Protein AF-A0A7K2VR79-F1 (afdb_monomer)

pLDDT: mean 94.1, std 8.64, range [43.28, 98.62]

Structure (mmCIF, N/CA/C/O backbone):
data_AF-A0A7K2VR79-F1
#
_entry.id   AF-A0A7K2VR79-F1
#
loop_
_atom_site.group_PDB
_atom_site.id
_atom_site.type_symbol
_atom_site.label_atom_id
_atom_site.label_alt_id
_atom_site.label_comp_id
_atom_site.label_asym_id
_atom_site.label_entity_id
_atom_site.label_seq_id
_atom_site.pdbx_PDB_ins_code
_atom_site.Cartn_x
_atom_site.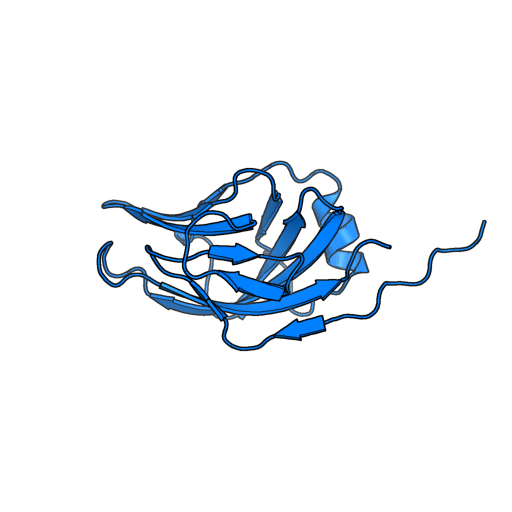Cartn_y
_atom_site.Cartn_z
_atom_site.occupancy
_atom_site.B_iso_or_equiv
_atom_site.auth_seq_id
_atom_site.auth_comp_id
_atom_site.auth_asym_id
_atom_site.auth_atom_id
_atom_site.pdbx_PDB_model_num
ATOM 1 N N . GLY A 1 1 ? 22.329 -9.976 -23.144 1.00 43.28 1 GLY A N 1
ATOM 2 C CA . GLY A 1 1 ? 21.053 -10.118 -22.426 1.00 43.28 1 GLY A CA 1
ATOM 3 C C . GLY A 1 1 ? 20.389 -8.768 -22.433 1.00 43.28 1 GLY A C 1
ATOM 4 O O . GLY A 1 1 ? 21.034 -7.815 -22.023 1.00 43.28 1 GLY A O 1
ATOM 5 N N . MET A 1 2 ? 19.192 -8.658 -23.005 1.00 46.88 2 MET A N 1
ATOM 6 C CA . MET A 1 2 ? 18.449 -7.397 -22.982 1.00 46.88 2 MET A CA 1
ATOM 7 C C . MET A 1 2 ? 18.014 -7.130 -21.544 1.00 46.88 2 MET A C 1
ATOM 9 O O . MET A 1 2 ? 17.367 -7.979 -20.938 1.00 46.88 2 MET A O 1
ATOM 13 N N . LEU A 1 3 ? 18.406 -5.976 -21.004 1.00 58.25 3 LEU A N 1
ATOM 14 C CA . LEU A 1 3 ? 17.736 -5.401 -19.844 1.00 58.25 3 LEU A CA 1
ATOM 15 C C . LEU A 1 3 ? 16.263 -5.262 -20.240 1.00 58.25 3 LEU A C 1
ATOM 17 O O . LEU A 1 3 ? 15.963 -4.599 -21.233 1.00 58.25 3 LEU A O 1
ATOM 21 N N . ALA A 1 4 ? 15.367 -5.956 -19.540 1.00 66.44 4 ALA A N 1
ATOM 22 C CA . ALA A 1 4 ? 13.942 -5.719 -19.712 1.00 66.44 4 ALA A CA 1
ATOM 23 C C . ALA A 1 4 ? 13.680 -4.236 -19.411 1.00 66.44 4 ALA A C 1
ATOM 25 O O . ALA A 1 4 ? 14.205 -3.708 -18.431 1.00 66.44 4 ALA A O 1
ATOM 26 N N . ALA A 1 5 ? 12.940 -3.551 -20.283 1.00 78.50 5 ALA A N 1
ATOM 27 C CA . ALA A 1 5 ? 12.591 -2.156 -20.052 1.00 78.50 5 ALA A CA 1
ATOM 28 C C . ALA A 1 5 ? 11.739 -2.043 -18.778 1.00 78.50 5 ALA A C 1
ATOM 30 O O . ALA A 1 5 ? 10.871 -2.885 -18.544 1.00 78.50 5 ALA A O 1
ATOM 31 N N . THR A 1 6 ? 11.983 -1.008 -17.972 1.00 84.62 6 THR A N 1
ATOM 32 C CA . THR A 1 6 ? 11.141 -0.675 -16.819 1.00 84.62 6 THR A CA 1
ATOM 33 C C . THR A 1 6 ? 9.683 -0.535 -17.277 1.00 84.62 6 THR A C 1
ATOM 35 O O . THR A 1 6 ? 9.440 0.195 -18.245 1.00 84.62 6 THR A O 1
ATOM 38 N N . PRO A 1 7 ? 8.712 -1.209 -16.629 1.00 91.94 7 PRO A N 1
ATOM 39 C CA . PRO A 1 7 ? 7.302 -1.049 -16.970 1.00 91.94 7 PRO A CA 1
ATOM 40 C C . PRO A 1 7 ? 6.858 0.416 -16.865 1.00 91.94 7 PRO A C 1
ATOM 42 O O . PRO A 1 7 ? 7.404 1.182 -16.069 1.00 91.94 7 PRO A O 1
ATOM 45 N N . LEU A 1 8 ? 5.860 0.822 -17.652 1.00 94.38 8 LEU A N 1
ATOM 46 C CA . LEU A 1 8 ? 5.303 2.173 -17.542 1.00 94.38 8 LEU A CA 1
ATOM 47 C C . LEU A 1 8 ? 4.473 2.301 -16.250 1.00 94.38 8 LEU A C 1
ATOM 49 O O . LEU A 1 8 ? 3.663 1.413 -15.978 1.00 94.38 8 LEU A O 1
ATOM 53 N N . PRO A 1 9 ? 4.656 3.378 -15.460 1.00 96.50 9 PRO A N 1
ATOM 54 C CA . PRO A 1 9 ? 3.877 3.598 -14.248 1.00 96.50 9 PRO A CA 1
ATOM 55 C C . PRO A 1 9 ? 2.430 3.992 -14.562 1.00 96.50 9 PRO A C 1
ATOM 57 O O . PRO A 1 9 ? 2.178 4.785 -15.470 1.00 96.50 9 PRO A O 1
ATOM 60 N N . ILE A 1 10 ? 1.505 3.511 -13.737 1.00 97.81 10 ILE A N 1
ATOM 61 C CA . ILE A 1 10 ? 0.109 3.953 -13.663 1.00 97.81 10 ILE A CA 1
ATOM 62 C C . ILE A 1 10 ? -0.085 4.581 -12.283 1.00 97.81 10 ILE A C 1
ATOM 64 O O . ILE A 1 10 ? 0.154 3.913 -11.277 1.00 97.81 10 ILE A O 1
ATOM 68 N N . ALA A 1 11 ? -0.452 5.861 -12.233 1.00 97.69 11 ALA A N 1
ATOM 69 C CA . ALA A 1 11 ? -0.549 6.627 -10.994 1.00 97.69 11 ALA A CA 1
ATOM 70 C C . ALA A 1 11 ? -2.000 7.008 -10.687 1.00 97.69 11 ALA A C 1
ATOM 72 O O . ALA A 1 11 ? -2.654 7.639 -11.514 1.00 97.69 11 ALA A O 1
ATOM 73 N N . GLU A 1 12 ? -2.452 6.680 -9.479 1.00 98.06 12 GLU A N 1
ATOM 74 C CA . GLU A 1 12 ? -3.799 6.942 -8.981 1.00 98.06 12 GLU A CA 1
ATOM 75 C C . GLU A 1 12 ? -3.728 7.707 -7.650 1.00 98.06 12 GLU A C 1
ATOM 77 O O . GLU A 1 12 ? -3.134 7.215 -6.681 1.00 98.06 12 GLU A O 1
ATOM 82 N N . PRO A 1 13 ? -4.273 8.935 -7.584 1.00 97.69 13 PRO A N 1
ATOM 83 C CA . PRO A 1 13 ? -4.162 9.777 -6.402 1.00 97.69 13 PRO A CA 1
ATOM 84 C C . PRO A 1 13 ? -5.265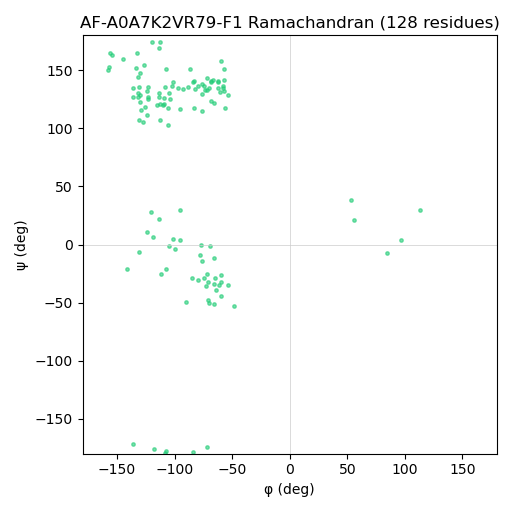 9.497 -5.374 1.00 97.69 13 PRO A C 1
ATOM 86 O O . PRO A 1 13 ? -6.404 9.188 -5.725 1.00 97.69 13 PRO A O 1
ATOM 89 N N . LEU A 1 14 ? -4.953 9.731 -4.097 1.00 97.38 14 LEU A N 1
ATOM 90 C CA . LEU A 1 14 ? -5.918 9.817 -2.990 1.00 97.38 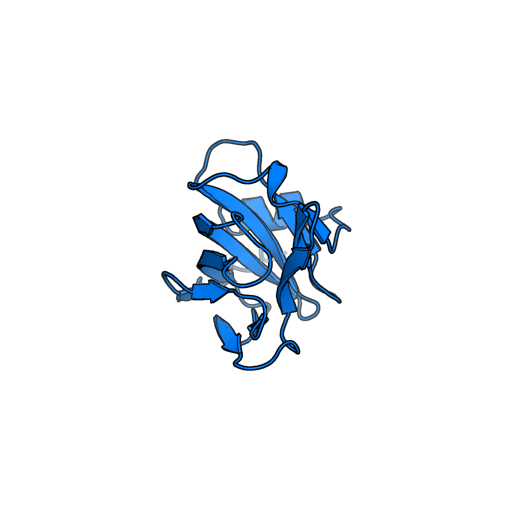14 LEU A CA 1
ATOM 91 C C . LEU A 1 14 ? -6.873 8.614 -2.852 1.00 97.38 14 LEU A C 1
ATOM 93 O O . LEU A 1 14 ? -8.037 8.768 -2.470 1.00 97.38 14 LEU A O 1
ATOM 97 N N . LEU A 1 15 ? -6.377 7.401 -3.093 1.00 98.44 15 LEU A N 1
ATOM 98 C CA . LEU A 1 15 ? -7.134 6.177 -2.862 1.00 98.44 15 LEU A CA 1
ATOM 99 C C . LEU A 1 15 ? -7.400 5.998 -1.362 1.00 98.44 15 LEU A C 1
ATOM 101 O O . LEU A 1 15 ? -6.479 5.939 -0.544 1.00 98.44 15 LEU A O 1
ATOM 105 N N . HIS A 1 16 ? -8.681 5.922 -1.004 1.00 98.25 16 HIS A N 1
ATOM 106 C CA . HIS A 1 16 ? -9.152 5.863 0.378 1.00 98.25 16 HIS A CA 1
ATOM 107 C C . HIS A 1 16 ? -9.375 4.418 0.835 1.00 98.25 16 HIS A C 1
ATOM 109 O O . HIS A 1 16 ? -10.264 3.730 0.331 1.00 98.25 16 HIS A O 1
ATOM 115 N N . LEU A 1 17 ? -8.609 3.972 1.831 1.00 98.00 17 LEU A N 1
ATOM 116 C CA . LEU A 1 17 ? -8.714 2.651 2.444 1.00 98.00 17 LEU A CA 1
ATOM 117 C C . LEU A 1 17 ? -9.284 2.725 3.855 1.00 98.00 17 LEU A C 1
ATOM 119 O O . LEU A 1 17 ? -8.738 3.405 4.722 1.00 98.00 17 LEU A O 1
ATOM 123 N N . ASP A 1 18 ? -10.342 1.960 4.096 1.00 96.38 18 ASP A N 1
ATOM 124 C CA . ASP A 1 18 ? -11.034 1.879 5.379 1.00 96.38 18 ASP A CA 1
ATOM 125 C C . ASP A 1 18 ? -11.377 0.425 5.756 1.00 96.38 18 ASP A C 1
ATOM 127 O O . ASP A 1 18 ? -10.927 -0.550 5.142 1.00 96.38 18 ASP A O 1
ATOM 131 N N . ALA A 1 19 ? -12.162 0.258 6.821 1.00 95.25 19 ALA A N 1
ATOM 132 C CA . ALA A 1 19 ? -12.550 -1.049 7.342 1.00 95.25 19 ALA A CA 1
ATOM 133 C C . ALA A 1 19 ? -13.448 -1.871 6.394 1.00 95.25 19 ALA A C 1
ATOM 135 O O . ALA A 1 19 ? -13.639 -3.065 6.625 1.00 95.25 19 ALA A O 1
ATOM 136 N N . THR A 1 20 ? -13.995 -1.283 5.330 1.00 96.12 20 THR A N 1
ATOM 137 C CA . THR A 1 20 ? -14.999 -1.910 4.450 1.00 96.12 20 THR A CA 1
ATOM 138 C C . THR A 1 20 ? -14.453 -2.307 3.082 1.00 96.12 20 THR A C 1
ATOM 140 O O . THR A 1 20 ? -14.998 -3.211 2.446 1.00 96.12 20 THR A O 1
ATOM 143 N N . ASN A 1 21 ? -13.349 -1.698 2.658 1.00 98.00 21 ASN A N 1
ATOM 144 C CA . ASN A 1 21 ? -12.844 -1.791 1.295 1.00 98.00 21 ASN A CA 1
ATOM 145 C C . ASN A 1 21 ? -11.446 -2.442 1.226 1.00 98.00 21 ASN A C 1
ATOM 147 O O . ASN A 1 21 ? -10.923 -2.967 2.219 1.00 98.00 21 ASN A O 1
ATOM 151 N N . SER A 1 22 ? -10.865 -2.491 0.028 1.00 98.31 22 SER A N 1
ATOM 152 C CA . SER A 1 22 ? -9.484 -2.937 -0.188 1.00 98.31 22 SER A CA 1
ATOM 153 C C . SER A 1 22 ? -8.905 -2.380 -1.482 1.00 98.31 22 SER A C 1
ATOM 155 O O . SER A 1 22 ? -9.639 -2.138 -2.433 1.00 98.31 22 SER A O 1
ATOM 157 N N . LEU A 1 23 ? -7.587 -2.219 -1.540 1.00 98.25 23 LEU A N 1
ATOM 158 C CA . LEU A 1 23 ? -6.862 -1.846 -2.752 1.00 98.25 23 LEU A CA 1
ATOM 159 C C . LEU A 1 23 ? -6.608 -3.085 -3.613 1.00 98.25 23 LEU A C 1
ATOM 161 O O . LEU A 1 23 ? -6.136 -4.093 -3.085 1.00 98.25 23 LEU A O 1
ATOM 165 N N . ASN A 1 24 ? -6.868 -3.003 -4.915 1.00 97.19 24 ASN A N 1
ATOM 166 C CA . ASN A 1 24 ? -6.406 -3.973 -5.908 1.00 97.19 24 ASN A CA 1
ATOM 167 C C . ASN A 1 24 ? -5.266 -3.345 -6.718 1.00 97.19 24 ASN A C 1
ATOM 169 O O . ASN A 1 24 ? -5.472 -2.343 -7.396 1.00 97.19 24 ASN A O 1
ATOM 173 N N . LEU A 1 25 ? -4.071 -3.928 -6.654 1.00 96.75 25 LEU A N 1
ATOM 174 C CA . LEU A 1 25 ? -2.909 -3.417 -7.379 1.00 96.75 25 LEU A CA 1
ATOM 175 C C . LEU A 1 25 ? -2.985 -3.726 -8.876 1.00 96.75 25 LEU A C 1
ATOM 177 O O . LEU A 1 25 ? -2.468 -2.943 -9.666 1.00 96.75 25 LEU A O 1
ATOM 181 N N . GLY A 1 26 ? -3.654 -4.809 -9.275 1.00 94.62 26 GLY A N 1
ATOM 182 C CA . GLY A 1 26 ? -3.833 -5.178 -10.682 1.00 94.62 26 GLY A CA 1
ATOM 183 C C . GLY A 1 26 ? -4.791 -4.264 -11.449 1.00 94.62 26 GLY A C 1
ATOM 184 O O . GLY A 1 26 ? -4.556 -4.013 -12.628 1.00 94.62 26 GLY A O 1
ATOM 185 N N . ASP A 1 27 ? -5.808 -3.725 -10.770 1.00 93.75 27 ASP A N 1
ATOM 186 C CA . ASP A 1 27 ? -6.769 -2.764 -11.346 1.00 93.75 27 ASP A CA 1
ATOM 187 C C . ASP A 1 27 ? -6.449 -1.303 -10.971 1.00 93.75 27 ASP A C 1
ATOM 189 O O . ASP A 1 27 ? -7.152 -0.394 -11.395 1.00 93.75 27 ASP A O 1
ATOM 193 N N . GLN A 1 28 ? -5.423 -1.087 -10.138 1.00 94.44 28 GLN A N 1
ATOM 194 C CA . GLN A 1 28 ? -5.013 0.214 -9.592 1.00 94.44 28 GLN A CA 1
ATOM 195 C C . GLN A 1 28 ? -6.116 0.977 -8.830 1.00 94.44 28 GLN A C 1
ATOM 197 O O . GLN A 1 28 ? -6.000 2.176 -8.618 1.00 94.44 28 GLN A O 1
ATOM 202 N N . ASP A 1 29 ? -7.158 0.297 -8.350 1.00 96.50 29 ASP A N 1
ATOM 203 C CA . ASP A 1 29 ? -8.343 0.944 -7.773 1.00 96.50 29 ASP A CA 1
ATOM 204 C C . ASP A 1 29 ? -8.766 0.317 -6.432 1.00 96.50 29 ASP A C 1
ATOM 206 O O . ASP A 1 29 ? -8.363 -0.791 -6.045 1.00 96.50 29 ASP A O 1
ATOM 210 N N . VAL A 1 30 ? -9.612 1.039 -5.702 1.00 97.56 30 VAL A N 1
ATOM 211 C CA . VAL A 1 30 ? -10.251 0.587 -4.471 1.00 97.56 30 VAL A CA 1
ATOM 212 C C . VAL A 1 30 ? -11.490 -0.240 -4.797 1.00 97.56 30 VAL A C 1
ATOM 214 O O . VAL A 1 30 ? -12.516 0.232 -5.288 1.00 97.56 30 VAL A O 1
ATOM 217 N N . ARG A 1 31 ? -11.449 -1.506 -4.400 1.00 97.50 31 ARG A N 1
ATOM 218 C CA . ARG A 1 31 ? -12.613 -2.383 -4.396 1.00 97.50 31 ARG A CA 1
ATOM 219 C C . ARG A 1 31 ? -13.518 -2.058 -3.222 1.00 97.50 31 ARG A C 1
ATOM 221 O O . ARG A 1 31 ? -13.070 -1.966 -2.086 1.00 97.50 31 ARG A O 1
ATOM 228 N N . LYS A 1 32 ? -14.828 -2.053 -3.469 1.00 97.12 32 LYS A N 1
ATOM 229 C CA . LYS A 1 32 ? -15.875 -1.894 -2.437 1.00 97.12 32 LYS A CA 1
ATOM 230 C C . LYS A 1 32 ? -16.008 -3.086 -1.477 1.00 97.12 32 LYS A C 1
ATOM 232 O O . LYS A 1 32 ? -16.871 -3.073 -0.608 1.00 97.12 32 LYS A O 1
ATOM 237 N N . ASP A 1 33 ? -15.213 -4.136 -1.668 1.00 96.69 33 ASP A N 1
ATOM 238 C CA . ASP A 1 33 ? -15.146 -5.300 -0.790 1.00 96.69 33 ASP A CA 1
ATOM 239 C C . ASP A 1 33 ? -13.732 -5.460 -0.218 1.00 96.69 33 ASP A C 1
ATOM 241 O O . ASP A 1 33 ? -12.804 -4.756 -0.604 1.00 96.69 33 ASP A O 1
ATOM 245 N N . ARG A 1 34 ? -13.550 -6.416 0.697 1.00 96.75 34 ARG A N 1
ATOM 246 C CA . ARG A 1 34 ? -12.253 -6.718 1.328 1.00 96.75 34 ARG A CA 1
ATOM 247 C C . ARG A 1 34 ? -11.492 -7.858 0.637 1.00 96.75 34 ARG A C 1
ATOM 249 O O . ARG A 1 34 ? -10.814 -8.632 1.318 1.00 96.75 34 ARG A O 1
ATOM 256 N N . LYS A 1 35 ? -11.674 -8.042 -0.677 1.00 96.31 35 LYS A N 1
ATOM 257 C CA . LYS A 1 35 ? -11.084 -9.162 -1.442 1.00 96.31 35 LYS A CA 1
ATOM 258 C C . LYS A 1 35 ? -9.899 -8.762 -2.328 1.00 96.31 35 LYS A C 1
ATOM 260 O O . LYS A 1 35 ? -9.356 -9.634 -2.999 1.00 96.31 35 LYS A O 1
ATOM 265 N N . GLY A 1 36 ? -9.531 -7.486 -2.346 1.00 96.44 36 GLY A N 1
ATOM 266 C CA . GLY A 1 36 ? -8.320 -6.983 -2.984 1.00 96.44 36 GLY A CA 1
ATOM 267 C C . GLY A 1 36 ? -7.044 -7.353 -2.230 1.00 96.44 36 GLY A C 1
ATOM 268 O O . GLY A 1 36 ? -7.054 -8.095 -1.242 1.00 96.44 36 GLY A O 1
ATOM 269 N N . ASP A 1 37 ? -5.941 -6.808 -2.719 1.00 97.75 37 ASP A N 1
ATOM 270 C CA . ASP A 1 37 ? -4.583 -7.089 -2.278 1.00 97.75 37 ASP A CA 1
ATOM 271 C C . ASP A 1 37 ? -4.274 -6.521 -0.899 1.00 97.75 37 ASP A C 1
ATOM 273 O O . ASP A 1 37 ? -3.730 -7.235 -0.057 1.00 97.75 37 ASP A O 1
ATOM 277 N N . ILE A 1 38 ? -4.600 -5.252 -0.651 1.00 98.50 38 ILE A N 1
ATOM 278 C CA . ILE A 1 38 ? -4.183 -4.537 0.562 1.00 98.50 38 ILE A CA 1
ATOM 279 C C . ILE A 1 38 ? -5.413 -3.990 1.275 1.00 98.50 38 ILE A C 1
ATOM 281 O O . ILE A 1 38 ? -6.286 -3.370 0.674 1.00 98.50 38 ILE A O 1
ATOM 285 N N . ARG A 1 39 ? -5.485 -4.218 2.582 1.00 98.31 39 ARG A N 1
ATOM 286 C CA . ARG A 1 39 ? -6.594 -3.794 3.433 1.00 98.31 39 ARG A CA 1
ATOM 287 C C . ARG A 1 39 ? -6.081 -2.925 4.555 1.00 98.31 39 ARG A C 1
ATOM 289 O O . ARG A 1 39 ? -5.120 -3.295 5.220 1.00 98.31 39 ARG A O 1
ATOM 296 N N . PHE A 1 40 ? -6.783 -1.834 4.817 1.00 97.81 40 PHE A N 1
ATOM 297 C CA . PHE A 1 40 ? -6.703 -1.190 6.114 1.00 97.81 40 PHE A CA 1
ATOM 298 C C . PHE A 1 40 ? -7.473 -2.038 7.137 1.00 97.81 40 PHE A C 1
ATOM 300 O O . PHE A 1 40 ? -8.601 -2.488 6.888 1.00 97.81 40 PHE A O 1
ATOM 307 N N . THR A 1 41 ? -6.849 -2.280 8.284 1.00 95.94 41 THR A N 1
ATOM 308 C CA . THR A 1 41 ? -7.462 -2.941 9.438 1.00 95.94 41 THR A CA 1
ATOM 309 C C . THR A 1 41 ? -7.145 -2.103 10.667 1.00 95.94 41 THR A C 1
ATOM 311 O O . THR A 1 41 ? -5.990 -1.752 10.892 1.00 95.94 41 THR A O 1
ATOM 314 N N . CYS A 1 42 ? -8.147 -1.783 11.485 1.00 93.62 42 CYS A N 1
ATOM 315 C CA . CYS A 1 42 ? -7.906 -1.136 12.768 1.00 93.62 42 CYS A CA 1
ATOM 316 C C . CYS A 1 42 ? -8.636 -1.849 13.903 1.00 93.62 42 CYS A C 1
ATOM 318 O O . CYS A 1 42 ? -9.850 -2.026 13.863 1.00 93.62 42 CYS A O 1
ATOM 320 N N . GLY A 1 43 ? -7.869 -2.287 14.900 1.00 89.12 43 GLY A N 1
ATOM 321 C CA . GLY A 1 43 ? -8.373 -2.875 16.135 1.00 89.12 43 GLY A CA 1
ATOM 322 C C . GLY A 1 43 ? -8.210 -1.926 17.318 1.00 89.12 43 GLY A C 1
ATOM 323 O O . GLY A 1 43 ? -7.703 -0.817 17.186 1.00 89.12 43 GLY A O 1
ATOM 324 N N . ALA A 1 44 ? -8.596 -2.388 18.509 1.00 82.81 44 ALA A N 1
ATOM 325 C CA . ALA A 1 44 ? -8.578 -1.567 19.723 1.00 82.81 44 ALA A CA 1
ATOM 326 C C . ALA A 1 44 ? -7.186 -1.029 20.114 1.00 82.81 44 ALA A C 1
ATOM 328 O O . ALA A 1 44 ? -7.099 -0.011 20.790 1.00 82.81 44 ALA A O 1
ATOM 329 N N . GLN A 1 45 ? -6.107 -1.716 19.723 1.00 83.00 45 GLN A N 1
ATOM 330 C CA . GLN A 1 45 ? -4.737 -1.376 20.137 1.00 83.00 45 GLN A CA 1
ATOM 331 C C . GLN A 1 45 ? -3.858 -0.854 18.995 1.00 83.00 45 GLN A C 1
ATOM 333 O O . GLN A 1 45 ? -2.886 -0.151 19.249 1.00 83.00 45 GLN A O 1
ATOM 338 N N . GLN A 1 46 ? -4.162 -1.211 17.744 1.00 90.88 46 GLN A N 1
ATOM 339 C CA . GLN A 1 46 ? -3.328 -0.860 16.596 1.00 90.88 46 GLN A CA 1
ATOM 340 C C . GLN A 1 46 ? -4.125 -0.883 15.292 1.00 90.88 46 GLN A C 1
ATOM 342 O O . GLN A 1 46 ? -5.039 -1.697 15.131 1.00 90.88 46 GLN A O 1
ATOM 347 N N . CYS A 1 47 ? -3.715 -0.036 14.348 1.00 96.44 47 CYS A N 1
ATOM 348 C CA . CYS A 1 47 ? -4.110 -0.151 12.951 1.00 96.44 47 CYS A CA 1
ATOM 349 C C . CYS A 1 47 ? -2.928 -0.632 12.092 1.00 96.44 47 CYS A C 1
ATOM 351 O O . CYS A 1 47 ? -1.764 -0.361 12.405 1.00 96.44 47 CYS A O 1
ATOM 353 N N . SER A 1 48 ? -3.226 -1.322 10.999 1.00 97.38 48 SER A N 1
ATOM 354 C CA . SER A 1 48 ? -2.265 -1.937 10.085 1.00 97.38 48 SER A CA 1
ATOM 355 C C . SER A 1 48 ? -2.755 -1.880 8.637 1.00 97.38 48 SER A C 1
ATOM 357 O O . SER A 1 48 ? -3.949 -1.728 8.360 1.00 97.38 48 SER A O 1
ATOM 359 N N . LEU A 1 49 ? -1.810 -2.020 7.707 1.00 98.25 49 LEU A N 1
ATOM 360 C CA . LEU A 1 49 ? -2.093 -2.548 6.380 1.00 98.25 49 LEU A CA 1
ATOM 361 C C . LEU A 1 49 ? -1.856 -4.055 6.383 1.00 98.25 49 LEU A C 1
ATOM 363 O O . LEU A 1 49 ? -0.834 -4.537 6.876 1.00 98.25 49 LEU A O 1
ATOM 367 N N . GLU A 1 50 ? -2.798 -4.792 5.812 1.00 98.25 50 GLU A N 1
ATOM 368 C CA . GLU A 1 50 ? -2.782 -6.247 5.773 1.00 98.25 50 GLU A CA 1
ATOM 369 C C . GLU A 1 50 ? -3.036 -6.752 4.365 1.00 98.25 50 GLU A C 1
ATOM 371 O O . GLU A 1 50 ? -3.982 -6.340 3.691 1.00 98.25 50 GLU A O 1
ATOM 376 N N . SER A 1 51 ? -2.250 -7.738 3.963 1.00 98.00 51 SER A N 1
ATOM 377 C CA . SER A 1 51 ? -2.455 -8.480 2.736 1.00 98.00 51 SER A CA 1
ATOM 378 C C . SER A 1 51 ? -2.503 -9.977 3.006 1.00 98.00 51 SER A C 1
ATOM 380 O O . SER A 1 51 ? -1.950 -10.477 3.982 1.00 98.00 51 SER A O 1
ATOM 382 N N . ARG A 1 52 ? -3.185 -10.715 2.129 1.00 95.06 52 ARG A N 1
ATOM 383 C CA . ARG A 1 52 ? -3.106 -12.180 2.114 1.00 95.06 52 ARG A CA 1
ATOM 384 C C . ARG A 1 52 ? -1.910 -12.684 1.304 1.00 95.06 52 ARG A C 1
ATOM 386 O O . ARG A 1 52 ? -1.435 -13.785 1.562 1.00 95.06 52 ARG A O 1
ATOM 393 N N . SER A 1 53 ? -1.485 -11.929 0.296 1.00 93.50 53 SER A N 1
ATOM 394 C CA . SER A 1 53 ? -0.534 -12.403 -0.716 1.00 93.50 53 SER A CA 1
ATOM 395 C C . SER A 1 53 ? 0.485 -11.367 -1.159 1.00 93.50 53 SER A C 1
ATOM 397 O O . SER A 1 53 ? 1.533 -11.749 -1.669 1.00 93.50 53 SER A O 1
ATOM 399 N N . SER A 1 54 ? 0.203 -10.086 -0.962 1.00 97.94 54 SER A N 1
ATOM 400 C CA . SER A 1 54 ? 1.085 -8.992 -1.337 1.00 97.94 54 SER A CA 1
ATOM 401 C C . SER A 1 54 ? 2.050 -8.686 -0.209 1.00 97.94 54 SER A C 1
ATOM 403 O O . SER A 1 54 ? 1.672 -8.657 0.963 1.00 97.94 54 SER A O 1
ATOM 405 N N . VAL A 1 55 ? 3.311 -8.490 -0.551 1.00 98.38 55 VAL A N 1
ATOM 406 C CA . VAL A 1 55 ? 4.335 -8.086 0.408 1.00 98.38 55 VAL A CA 1
ATOM 407 C C . VAL A 1 55 ? 4.274 -6.573 0.579 1.00 98.38 55 VAL A C 1
ATOM 409 O O . VAL A 1 55 ? 4.069 -5.860 -0.400 1.00 98.38 55 VAL A O 1
ATOM 412 N N . LEU A 1 56 ? 4.442 -6.097 1.812 1.00 98.50 56 LEU A N 1
ATOM 413 C CA . LEU A 1 56 ? 4.429 -4.688 2.198 1.00 98.50 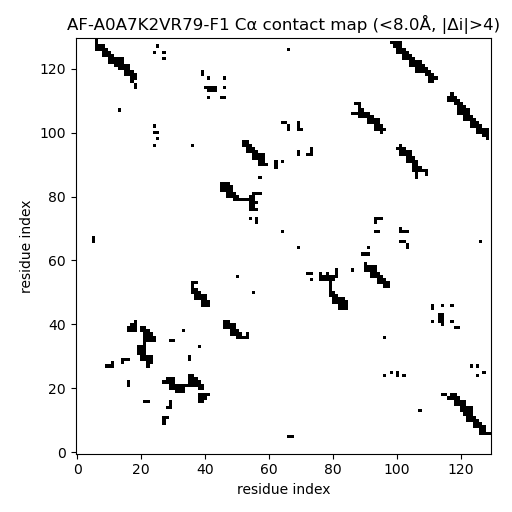56 LEU A CA 1
ATOM 414 C C . LEU A 1 56 ? 5.746 -4.348 2.897 1.00 98.50 56 LEU A C 1
ATOM 416 O O . LEU A 1 56 ? 6.104 -4.988 3.890 1.00 98.50 56 LEU A O 1
ATOM 420 N N . LEU A 1 57 ? 6.445 -3.328 2.407 1.00 98.12 57 LEU A N 1
ATOM 421 C CA . LEU A 1 57 ? 7.722 -2.884 2.952 1.00 98.12 57 LEU A CA 1
ATOM 422 C C . LEU A 1 57 ? 7.713 -1.361 3.159 1.00 98.12 57 LEU A C 1
ATOM 424 O O . LEU A 1 57 ? 7.768 -0.621 2.174 1.00 98.12 57 LEU A O 1
ATOM 428 N N . PRO A 1 58 ? 7.640 -0.868 4.411 1.00 97.56 58 PRO A N 1
ATOM 429 C CA . PRO A 1 58 ? 7.798 0.554 4.682 1.00 97.56 58 PRO A CA 1
ATOM 430 C C . PRO A 1 58 ? 9.242 0.974 4.406 1.00 97.56 58 PRO A C 1
ATOM 432 O O . PRO A 1 58 ? 10.186 0.257 4.755 1.00 97.56 58 PRO A O 1
ATOM 435 N N . ARG A 1 59 ? 9.413 2.156 3.823 1.00 96.19 59 ARG A N 1
ATOM 436 C CA . ARG A 1 59 ? 10.724 2.759 3.603 1.00 96.19 59 ARG A CA 1
ATOM 437 C C . ARG A 1 59 ? 11.057 3.749 4.708 1.00 96.19 59 ARG A C 1
ATOM 439 O O . ARG A 1 59 ? 10.243 4.593 5.073 1.00 96.19 59 ARG A O 1
ATOM 446 N N . PHE A 1 60 ? 12.285 3.654 5.209 1.00 91.88 60 PHE A N 1
ATOM 447 C CA . PHE A 1 60 ? 12.857 4.560 6.216 1.00 91.88 60 PHE A CA 1
ATOM 448 C C . PHE A 1 60 ? 14.014 5.394 5.644 1.00 91.88 60 PHE A C 1
ATOM 450 O O . PHE A 1 60 ? 14.895 5.843 6.374 1.00 91.88 60 PHE A O 1
ATOM 457 N N . THR A 1 61 ? 14.033 5.543 4.323 1.00 90.31 61 THR A N 1
ATOM 458 C CA . THR A 1 61 ? 15.019 6.293 3.543 1.00 90.31 61 THR A CA 1
ATOM 459 C C . THR A 1 61 ? 14.387 7.574 2.998 1.00 90.31 61 THR A C 1
ATOM 461 O O . THR A 1 61 ? 13.222 7.867 3.274 1.00 90.31 61 THR A O 1
ATOM 464 N N . GLU A 1 62 ? 15.157 8.369 2.253 1.00 90.50 62 GLU A N 1
ATOM 465 C CA . GLU A 1 62 ? 14.623 9.560 1.594 1.00 90.50 62 GLU A CA 1
ATOM 466 C C . GLU A 1 62 ? 13.461 9.193 0.644 1.00 90.50 62 GLU A C 1
ATOM 468 O O . GLU A 1 62 ? 13.556 8.194 -0.084 1.00 90.50 62 GLU A O 1
ATOM 473 N N . PRO A 1 63 ? 12.363 9.976 0.648 1.00 92.00 63 PRO A N 1
ATOM 474 C CA . PRO A 1 63 ? 11.285 9.821 -0.323 1.00 92.00 63 PRO A CA 1
ATOM 475 C C . PRO A 1 63 ? 11.769 10.009 -1.766 1.00 92.00 63 PRO A C 1
ATOM 477 O O . PRO A 1 63 ? 12.769 10.680 -2.019 1.00 92.00 63 PRO A O 1
ATOM 480 N N . GLY A 1 64 ? 11.022 9.464 -2.720 1.00 94.69 64 GLY A N 1
ATOM 481 C CA . GLY A 1 64 ? 11.339 9.455 -4.146 1.00 94.69 64 GLY A CA 1
ATOM 482 C C . GLY A 1 64 ? 11.638 8.059 -4.688 1.00 94.69 64 GLY A C 1
ATOM 483 O O . GLY A 1 64 ? 12.437 7.932 -5.617 1.00 94.69 64 GLY A O 1
ATOM 484 N N . ALA A 1 65 ? 11.049 7.004 -4.112 1.00 96.81 65 ALA A N 1
ATOM 485 C CA . ALA A 1 65 ? 11.237 5.649 -4.621 1.00 96.81 65 ALA A CA 1
ATOM 486 C C . ALA A 1 65 ? 10.819 5.522 -6.093 1.00 96.81 65 ALA A C 1
ATOM 488 O O . ALA A 1 65 ? 9.808 6.057 -6.545 1.00 96.81 65 ALA A O 1
ATOM 489 N N . THR A 1 66 ? 11.593 4.742 -6.838 1.00 96.44 66 THR A N 1
ATOM 490 C CA . THR A 1 66 ? 11.307 4.371 -8.227 1.00 96.44 66 THR A CA 1
ATOM 491 C C . THR A 1 66 ? 11.001 2.879 -8.329 1.00 96.44 66 THR A C 1
ATOM 493 O O . THR A 1 66 ? 11.187 2.137 -7.359 1.00 96.44 66 THR A O 1
ATOM 496 N N . TYR 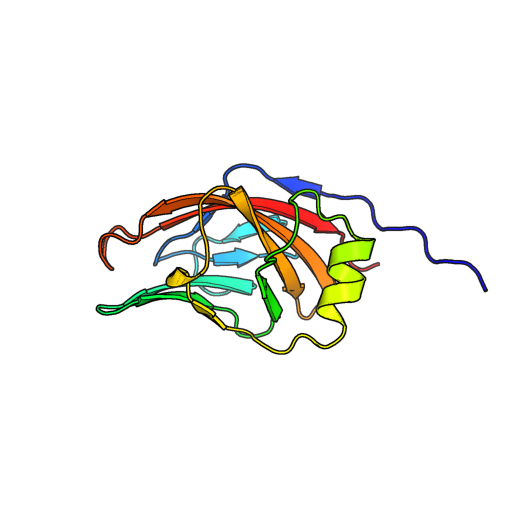A 1 67 ? 10.610 2.417 -9.523 1.00 97.06 67 TYR A N 1
ATOM 497 C CA . TYR A 1 67 ? 10.489 0.987 -9.820 1.00 97.06 67 TYR A CA 1
ATOM 498 C C . TYR A 1 67 ? 11.733 0.205 -9.392 1.00 97.06 67 TYR A C 1
ATOM 500 O O . TYR A 1 67 ? 11.607 -0.737 -8.621 1.00 97.06 67 TYR A O 1
ATOM 508 N N . ASP A 1 68 ? 12.926 0.624 -9.831 1.00 96.00 68 ASP A N 1
ATOM 509 C CA . ASP A 1 68 ? 14.179 -0.087 -9.539 1.00 96.00 68 ASP A CA 1
ATOM 510 C C . ASP A 1 68 ? 14.456 -0.150 -8.033 1.00 96.00 68 ASP A C 1
ATOM 512 O O . ASP A 1 68 ? 14.957 -1.150 -7.519 1.00 96.00 68 ASP A O 1
ATOM 516 N N . THR A 1 69 ? 14.083 0.907 -7.305 1.00 96.12 69 THR A N 1
ATOM 517 C CA . THR A 1 69 ? 14.277 0.960 -5.855 1.00 96.12 69 THR A CA 1
ATOM 518 C C . THR A 1 69 ? 13.346 -0.020 -5.148 1.00 96.12 69 THR A C 1
ATOM 520 O O . THR A 1 69 ? 13.809 -0.853 -4.368 1.00 96.12 69 THR A O 1
ATOM 523 N N . CYS A 1 70 ? 12.046 0.018 -5.461 1.00 97.69 70 CYS A N 1
ATOM 524 C CA . CYS A 1 70 ? 11.096 -0.932 -4.889 1.00 97.69 70 CYS A CA 1
ATOM 525 C C . CYS A 1 70 ? 11.392 -2.371 -5.331 1.00 97.69 70 CYS A C 1
ATOM 527 O O . CYS A 1 70 ? 11.302 -3.289 -4.520 1.00 97.69 70 CYS A O 1
ATOM 529 N N . GLU A 1 71 ? 11.781 -2.596 -6.586 1.00 96.75 71 GLU A N 1
ATOM 530 C CA . GLU A 1 71 ? 12.147 -3.915 -7.104 1.00 96.75 71 GLU A CA 1
ATOM 531 C C . GLU A 1 71 ? 13.317 -4.521 -6.334 1.00 96.75 71 GLU A C 1
ATOM 533 O O . GLU A 1 71 ? 13.221 -5.688 -5.935 1.00 96.75 71 GLU A O 1
ATOM 538 N N . PHE A 1 72 ? 14.348 -3.718 -6.057 1.00 96.00 72 PHE A N 1
ATOM 539 C CA . PHE A 1 72 ? 15.507 -4.105 -5.266 1.00 96.00 72 PHE A CA 1
ATOM 540 C C . PHE A 1 72 ? 15.152 -4.385 -3.800 1.00 96.00 72 PHE A C 1
ATOM 542 O O . PHE A 1 72 ? 15.485 -5.454 -3.281 1.00 96.00 72 PHE A O 1
ATOM 549 N N . GLU A 1 73 ? 14.455 -3.462 -3.135 1.00 95.88 73 GLU A N 1
ATOM 550 C CA . GLU A 1 73 ? 14.118 -3.574 -1.710 1.00 95.88 73 GLU A CA 1
ATOM 551 C C . GLU A 1 73 ? 13.155 -4.743 -1.435 1.00 95.88 73 GLU A C 1
ATOM 553 O O . GLU A 1 73 ? 13.278 -5.442 -0.427 1.00 95.88 73 GLU A O 1
ATOM 558 N N . LEU A 1 74 ? 12.246 -5.032 -2.370 1.00 97.31 74 LEU A N 1
ATOM 559 C CA . LEU A 1 74 ? 11.272 -6.116 -2.240 1.00 97.31 74 LEU A CA 1
ATOM 560 C C . LEU A 1 74 ? 11.844 -7.516 -2.517 1.00 97.31 74 LEU A C 1
ATOM 562 O O . LEU A 1 74 ? 11.147 -8.493 -2.248 1.00 97.31 74 LEU A O 1
ATOM 566 N N . ARG A 1 75 ? 13.081 -7.670 -3.024 1.00 94.88 75 ARG A N 1
ATOM 567 C CA . ARG A 1 75 ? 13.650 -8.994 -3.391 1.00 94.88 75 ARG A CA 1
ATOM 568 C C . ARG A 1 75 ? 13.601 -10.022 -2.258 1.00 94.88 75 ARG A C 1
ATOM 570 O O . ARG A 1 75 ? 13.408 -11.204 -2.525 1.00 94.88 75 ARG A O 1
ATOM 577 N N . HIS A 1 76 ? 13.777 -9.574 -1.017 1.00 91.31 76 HIS A N 1
ATOM 578 C CA . HIS A 1 76 ? 13.814 -10.434 0.172 1.00 91.31 76 HIS A CA 1
ATOM 579 C C . HIS A 1 76 ? 12.708 -10.108 1.179 1.00 91.31 76 HIS A C 1
ATOM 581 O O . HIS A 1 76 ? 12.699 -10.646 2.286 1.00 91.31 76 HIS A O 1
ATOM 587 N N . ALA A 1 77 ? 11.788 -9.212 0.822 1.00 95.31 77 ALA A N 1
ATOM 588 C CA . ALA A 1 77 ? 10.695 -8.840 1.699 1.00 95.31 77 ALA A CA 1
ATOM 589 C C . ALA A 1 77 ? 9.653 -9.969 1.740 1.00 95.31 77 ALA A C 1
ATOM 591 O O . ALA A 1 77 ? 9.292 -10.549 0.717 1.00 95.31 77 ALA A O 1
ATOM 592 N N . THR A 1 78 ? 9.171 -10.284 2.941 1.00 96.25 78 THR A N 1
ATOM 593 C CA . THR A 1 78 ? 8.232 -11.396 3.178 1.00 96.25 78 THR A CA 1
ATOM 594 C C . THR A 1 78 ? 7.025 -10.996 4.020 1.00 96.25 78 THR A C 1
ATOM 596 O O . THR A 1 78 ? 6.113 -11.799 4.208 1.00 96.25 78 THR A O 1
ATOM 599 N N . SER A 1 79 ? 6.997 -9.769 4.550 1.00 97.62 79 SER A N 1
ATOM 600 C CA . SER A 1 79 ? 5.904 -9.340 5.417 1.00 97.62 79 SER A CA 1
ATOM 601 C C . SER A 1 79 ? 4.653 -9.0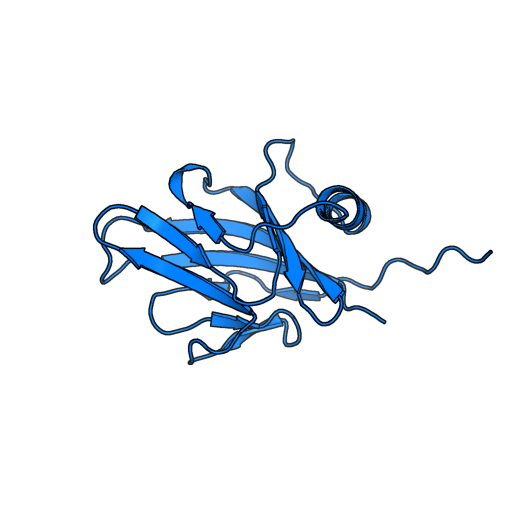17 4.611 1.00 97.62 79 SER A C 1
ATOM 603 O O . SER A 1 79 ? 4.690 -8.211 3.688 1.00 97.62 79 SER A O 1
ATOM 605 N N . HIS A 1 80 ? 3.525 -9.586 5.023 1.00 98.00 80 HIS A N 1
ATOM 606 C CA . HIS A 1 80 ? 2.193 -9.246 4.519 1.00 98.00 80 HIS A CA 1
ATOM 607 C C . HIS A 1 80 ? 1.420 -8.324 5.477 1.00 98.00 80 HIS A C 1
ATOM 609 O O . HIS A 1 80 ? 0.244 -8.036 5.265 1.00 98.00 80 HIS A O 1
ATOM 615 N N . HIS A 1 81 ? 2.066 -7.890 6.561 1.00 97.62 81 HIS A N 1
ATOM 616 C CA . HIS A 1 81 ? 1.470 -7.085 7.618 1.00 97.62 81 HIS A CA 1
ATOM 617 C C . HIS A 1 81 ? 2.377 -5.897 7.941 1.00 97.62 81 HIS A C 1
ATOM 619 O O . HIS A 1 81 ? 3.560 -6.066 8.246 1.00 97.62 81 HIS A O 1
ATOM 625 N N . LEU A 1 82 ? 1.811 -4.694 7.916 1.00 98.00 82 LEU A N 1
ATOM 626 C CA . LEU A 1 82 ? 2.517 -3.453 8.199 1.00 98.00 82 LEU A CA 1
ATOM 627 C C . LEU A 1 82 ? 1.769 -2.650 9.272 1.00 98.00 82 LEU A C 1
ATOM 629 O O . LEU A 1 82 ? 0.740 -2.045 8.972 1.00 98.00 82 LEU A O 1
ATOM 633 N N . PRO A 1 83 ? 2.272 -2.606 10.520 1.00 97.06 83 PRO A N 1
ATOM 634 C CA . PRO A 1 83 ? 1.720 -1.734 11.550 1.00 97.06 83 PRO A CA 1
ATOM 635 C C . PRO A 1 83 ? 1.805 -0.258 11.137 1.00 97.06 83 PRO A C 1
ATOM 637 O O . PRO A 1 83 ? 2.874 0.233 10.786 1.00 97.06 83 PRO A O 1
ATOM 640 N N . LEU A 1 84 ? 0.712 0.495 11.260 1.00 96.62 84 LEU A N 1
ATOM 641 C CA . LEU A 1 84 ? 0.687 1.929 10.930 1.00 96.62 84 LEU A CA 1
ATOM 642 C C . LEU A 1 84 ? 1.326 2.824 12.007 1.00 96.62 84 LEU A C 1
ATOM 644 O O . LEU A 1 84 ? 1.400 4.045 11.843 1.00 96.62 84 LEU A O 1
ATOM 648 N N . ALA A 1 85 ? 1.809 2.234 13.104 1.00 94.69 85 ALA A N 1
ATOM 649 C CA . ALA A 1 85 ? 2.573 2.935 14.135 1.00 94.69 85 ALA A CA 1
ATOM 650 C C . ALA A 1 85 ? 3.924 3.457 13.611 1.00 94.69 85 ALA A C 1
ATOM 652 O O . ALA A 1 85 ? 4.393 4.488 14.081 1.00 94.69 85 ALA A O 1
ATOM 653 N N . VAL A 1 86 ? 4.517 2.785 12.616 1.00 93.56 86 VAL A N 1
ATOM 654 C CA . VAL A 1 86 ? 5.811 3.172 12.016 1.00 93.56 86 VAL A CA 1
ATOM 655 C C . VAL A 1 86 ? 5.666 4.021 10.748 1.00 93.56 86 VAL A C 1
ATOM 657 O O . VAL A 1 86 ? 6.657 4.326 10.096 1.00 93.56 86 VAL A O 1
ATOM 660 N N . VAL A 1 87 ? 4.436 4.384 10.381 1.00 96.38 87 VAL A N 1
ATOM 661 C CA . VAL A 1 87 ? 4.102 5.060 9.121 1.00 96.38 87 VAL A CA 1
ATOM 662 C C . VAL A 1 87 ? 3.596 6.468 9.424 1.00 96.38 87 VAL A C 1
ATOM 664 O O . VAL A 1 87 ? 2.700 6.632 10.251 1.00 96.38 87 VAL A O 1
ATOM 667 N N . ALA A 1 88 ? 4.127 7.489 8.763 1.00 95.06 88 ALA A N 1
ATOM 668 C CA . ALA A 1 88 ? 3.676 8.876 8.864 1.00 95.06 88 ALA A CA 1
ATOM 669 C C . ALA A 1 88 ? 3.067 9.350 7.534 1.00 95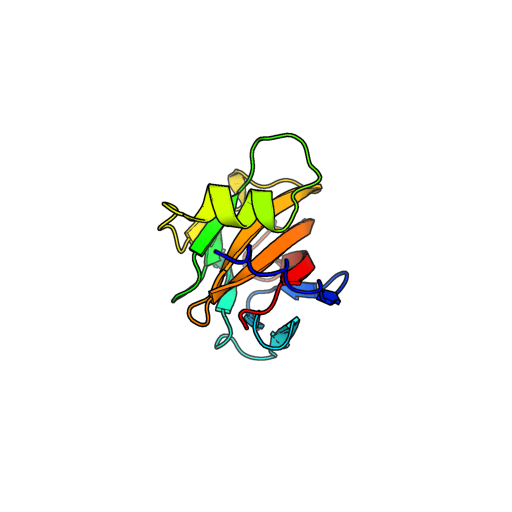.06 88 ALA A C 1
ATOM 671 O O . ALA A 1 88 ? 3.194 8.685 6.509 1.00 95.06 88 ALA A O 1
ATOM 672 N N . THR A 1 89 ? 2.409 10.511 7.537 1.00 96.69 89 THR A N 1
ATOM 673 C CA . THR A 1 89 ? 2.132 11.221 6.280 1.00 96.69 89 THR A CA 1
ATOM 674 C C . THR A 1 89 ? 3.456 11.517 5.570 1.00 96.69 89 THR A C 1
ATOM 676 O O . THR A 1 89 ? 4.421 11.932 6.210 1.00 96.69 89 THR A O 1
ATOM 679 N N . GLY A 1 90 ? 3.501 11.270 4.263 1.00 96.56 90 GLY A N 1
ATOM 680 C CA . GLY A 1 90 ? 4.694 11.321 3.422 1.00 96.56 90 GLY A CA 1
ATOM 681 C C . GLY A 1 90 ? 5.524 10.034 3.418 1.00 96.56 90 GLY A C 1
ATOM 682 O O . GLY A 1 90 ? 6.463 9.937 2.635 1.00 96.56 90 GLY A O 1
ATOM 683 N N . SER A 1 91 ? 5.206 9.039 4.257 1.00 97.88 91 SER A N 1
ATOM 684 C CA . SER A 1 91 ? 5.903 7.751 4.213 1.00 97.88 91 SER A CA 1
ATOM 685 C C . SER A 1 91 ? 5.611 7.003 2.917 1.00 97.88 91 SER A C 1
ATOM 687 O O . SER A 1 91 ? 4.475 6.965 2.443 1.00 97.88 91 SER A O 1
ATOM 689 N N . GLU A 1 92 ? 6.649 6.345 2.414 1.00 98.56 92 GLU A N 1
ATOM 690 C CA . GLU A 1 92 ? 6.596 5.480 1.246 1.00 98.56 92 GLU A CA 1
ATOM 691 C C . GLU A 1 92 ? 6.557 4.012 1.657 1.00 98.56 92 GLU A C 1
ATOM 693 O O . GLU A 1 92 ? 7.254 3.577 2.579 1.00 98.56 92 GLU A O 1
ATOM 698 N N . ILE A 1 93 ? 5.740 3.235 0.956 1.00 98.62 93 ILE A N 1
ATOM 699 C CA . ILE A 1 93 ? 5.612 1.796 1.149 1.00 98.62 93 ILE A CA 1
ATOM 700 C C . ILE A 1 93 ? 5.758 1.144 -0.220 1.00 98.62 93 ILE A C 1
ATOM 702 O O . ILE A 1 93 ? 4.919 1.340 -1.099 1.00 98.62 93 ILE A O 1
ATOM 706 N N . CYS A 1 94 ? 6.806 0.345 -0.391 1.00 98.56 94 CYS A N 1
ATOM 707 C CA . CYS A 1 94 ? 6.923 -0.526 -1.550 1.00 98.56 94 CYS A CA 1
ATOM 708 C C . CYS A 1 94 ? 6.055 -1.769 -1.324 1.00 98.56 94 CYS A C 1
ATOM 710 O O . CYS A 1 94 ? 6.063 -2.361 -0.240 1.00 98.56 94 CYS A O 1
ATOM 712 N N . ALA A 1 95 ? 5.320 -2.185 -2.349 1.00 98.56 95 ALA A N 1
ATOM 713 C CA . ALA A 1 95 ? 4.508 -3.389 -2.322 1.00 98.56 95 ALA A CA 1
ATOM 714 C C . ALA A 1 95 ? 4.709 -4.234 -3.582 1.00 98.56 95 ALA A C 1
ATOM 716 O O . ALA A 1 95 ? 5.023 -3.712 -4.651 1.00 98.56 95 ALA A O 1
ATOM 717 N N . ARG A 1 96 ? 4.517 -5.549 -3.459 1.00 98.50 96 ARG A N 1
ATOM 718 C CA . ARG A 1 96 ? 4.447 -6.467 -4.605 1.00 98.50 96 ARG A CA 1
ATOM 719 C C . ARG A 1 96 ? 3.304 -7.438 -4.416 1.00 98.50 96 ARG A C 1
ATOM 721 O O . ARG A 1 96 ? 3.245 -8.084 -3.371 1.00 98.50 96 ARG A O 1
ATOM 728 N N . ASP A 1 97 ? 2.422 -7.545 -5.402 1.00 97.44 97 ASP A N 1
ATOM 729 C CA . ASP A 1 97 ? 1.341 -8.530 -5.379 1.00 97.44 97 ASP A CA 1
ATOM 730 C C . ASP A 1 97 ? 1.786 -9.914 -5.877 1.00 97.44 97 ASP A C 1
ATOM 732 O O . ASP A 1 97 ? 2.945 -10.156 -6.221 1.00 97.44 97 ASP A O 1
ATOM 736 N N . ARG A 1 98 ? 0.844 -10.860 -5.908 1.00 95.81 98 ARG A N 1
ATOM 737 C CA . ARG A 1 98 ? 1.109 -12.224 -6.379 1.00 95.81 98 ARG A CA 1
ATOM 738 C C . ARG A 1 98 ? 1.302 -12.315 -7.898 1.00 95.81 98 ARG A C 1
ATOM 740 O O . ARG A 1 98 ? 1.930 -13.270 -8.350 1.00 95.81 98 ARG A O 1
ATOM 747 N N . ALA A 1 99 ? 0.742 -11.381 -8.664 1.00 95.88 99 ALA A N 1
ATOM 748 C CA . ALA A 1 99 ? 0.927 -11.312 -10.112 1.00 95.88 99 ALA A CA 1
ATOM 749 C C . ALA A 1 99 ? 2.308 -10.748 -10.487 1.00 95.88 99 ALA A C 1
ATOM 751 O O . ALA A 1 99 ? 2.747 -10.916 -11.618 1.00 95.88 99 ALA A O 1
ATOM 752 N N . GLY A 1 100 ? 3.012 -10.146 -9.525 1.00 96.44 100 GLY A N 1
ATOM 753 C CA . GLY A 1 100 ? 4.333 -9.558 -9.707 1.00 96.44 100 GLY A CA 1
ATOM 754 C C . GLY A 1 100 ? 4.292 -8.054 -9.955 1.00 96.44 100 GLY A C 1
ATOM 755 O O . GLY A 1 100 ? 5.354 -7.470 -10.169 1.00 96.44 100 GLY A O 1
ATOM 756 N N . ASN A 1 101 ? 3.112 -7.423 -9.904 1.00 97.81 101 ASN A N 1
ATOM 757 C CA . ASN A 1 101 ? 2.997 -5.972 -10.001 1.00 97.81 101 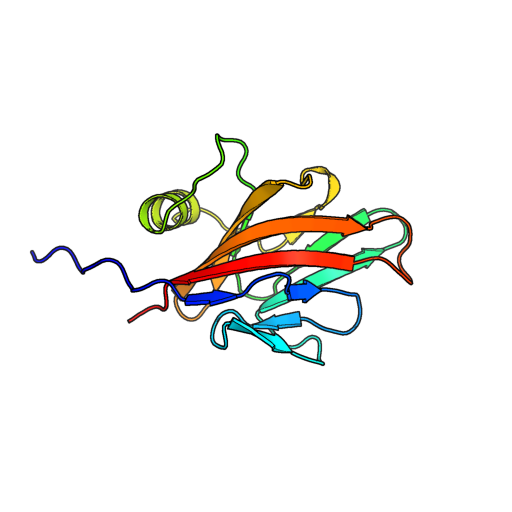ASN A CA 1
ATOM 758 C C . ASN A 1 101 ? 3.737 -5.349 -8.820 1.00 97.81 101 ASN A C 1
ATOM 760 O O . ASN A 1 101 ? 3.583 -5.795 -7.678 1.00 97.81 101 ASN A O 1
ATOM 764 N N . ILE A 1 102 ? 4.536 -4.321 -9.089 1.00 98.31 102 ILE A N 1
ATOM 765 C CA . ILE A 1 102 ? 5.222 -3.551 -8.052 1.00 98.31 102 ILE A CA 1
ATOM 766 C C . ILE A 1 102 ? 4.466 -2.248 -7.870 1.00 98.31 102 ILE A C 1
ATOM 768 O O . ILE A 1 102 ? 4.088 -1.617 -8.850 1.00 98.31 102 ILE A O 1
ATOM 772 N N . ALA A 1 103 ? 4.259 -1.837 -6.627 1.00 98.44 103 ALA A N 1
ATOM 773 C CA . ALA A 1 103 ? 3.594 -0.590 -6.311 1.00 98.44 103 ALA A CA 1
ATOM 774 C C . ALA A 1 103 ? 4.400 0.241 -5.314 1.00 98.44 103 ALA A C 1
ATOM 776 O O . ALA A 1 103 ? 5.064 -0.299 -4.428 1.00 98.44 103 ALA A O 1
ATOM 777 N N . LEU A 1 104 ? 4.292 1.556 -5.449 1.00 98.62 104 LEU A N 1
ATOM 778 C CA . LEU A 1 104 ? 4.678 2.538 -4.451 1.00 98.62 104 LEU A CA 1
ATOM 779 C C . LEU A 1 104 ? 3.406 3.181 -3.905 1.00 98.62 104 LEU A C 1
ATOM 781 O O . LEU A 1 104 ? 2.644 3.777 -4.665 1.00 98.62 104 LEU A O 1
ATOM 785 N N . LEU A 1 105 ? 3.184 3.059 -2.599 1.00 98.62 105 LEU A N 1
ATOM 786 C CA . LEU A 1 105 ? 2.117 3.752 -1.888 1.00 98.62 105 LEU A CA 1
ATOM 787 C C . LEU A 1 105 ? 2.737 4.912 -1.106 1.00 98.62 105 LEU A C 1
ATOM 789 O O . LEU A 1 105 ? 3.633 4.689 -0.289 1.00 98.62 105 LEU A O 1
ATOM 793 N N . VAL A 1 106 ? 2.239 6.127 -1.319 1.00 98.50 106 VAL A N 1
ATOM 794 C CA . VAL A 1 106 ? 2.640 7.327 -0.573 1.00 98.50 106 VAL A CA 1
ATOM 795 C C . VAL A 1 106 ? 1.493 7.741 0.332 1.00 98.50 106 VAL A C 1
ATOM 797 O O . VAL A 1 106 ? 0.390 8.011 -0.137 1.00 98.50 106 VAL A O 1
ATOM 800 N N . VAL A 1 107 ? 1.729 7.788 1.641 1.00 98.38 107 VAL A N 1
ATOM 801 C CA . VAL A 1 107 ? 0.674 8.105 2.611 1.00 98.38 107 VAL A CA 1
ATOM 802 C C . VAL A 1 107 ? 0.369 9.594 2.615 1.00 98.38 107 VAL A C 1
ATOM 804 O O . VAL A 1 107 ? 1.189 10.396 3.050 1.00 98.38 107 VAL A O 1
ATOM 807 N N . GLN A 1 108 ? -0.844 9.962 2.215 1.00 98.38 108 GLN A N 1
ATOM 808 C CA . GLN A 1 108 ? -1.307 11.349 2.230 1.00 98.38 108 GLN A CA 1
ATOM 809 C C . GLN A 1 108 ? -1.976 11.694 3.557 1.00 98.38 108 GLN A C 1
ATOM 811 O O . GLN A 1 108 ? -1.626 12.671 4.220 1.00 98.38 108 GLN A O 1
ATOM 816 N N . VAL A 1 109 ? -2.906 10.852 4.006 1.00 97.75 109 VAL A N 1
ATOM 817 C CA . VAL A 1 109 ? -3.618 11.065 5.270 1.00 97.75 109 VAL A CA 1
ATOM 818 C C . VAL A 1 109 ? -3.704 9.765 6.038 1.00 97.75 109 VAL A C 1
ATOM 820 O O . VAL A 1 109 ? -4.048 8.721 5.488 1.00 97.75 109 VAL A O 1
ATOM 823 N N . LYS A 1 110 ? -3.422 9.847 7.337 1.00 96.69 110 LYS A N 1
ATOM 824 C CA . LYS A 1 110 ? -3.520 8.731 8.269 1.00 96.69 110 LYS A CA 1
ATOM 825 C C . LYS A 1 110 ? -4.438 9.107 9.427 1.00 96.69 110 LYS A C 1
ATOM 827 O O . LYS A 1 110 ? -4.066 9.928 10.262 1.00 96.69 110 LYS A O 1
ATOM 832 N N . SER A 1 111 ? -5.604 8.470 9.501 1.00 94.31 111 SER A N 1
ATOM 833 C CA . SER A 1 111 ? -6.523 8.576 10.635 1.00 94.31 111 SER A CA 1
ATOM 834 C C . SER A 1 111 ? -6.600 7.232 11.350 1.00 94.31 111 SER A C 1
ATOM 836 O O . SER A 1 111 ? -7.190 6.276 10.858 1.00 94.31 111 SER A O 1
ATOM 838 N N . THR A 1 112 ? -5.987 7.145 12.528 1.00 91.62 112 THR A N 1
ATOM 839 C CA . THR A 1 112 ? -5.954 5.921 13.352 1.00 91.62 112 THR A CA 1
ATOM 840 C C . THR A 1 112 ? -6.581 6.154 14.726 1.00 91.62 112 THR A C 1
ATOM 842 O O . THR A 1 112 ? -6.164 5.553 15.710 1.00 91.62 112 THR A O 1
ATOM 845 N N . VAL A 1 113 ? -7.531 7.093 14.807 1.00 82.69 113 VAL A N 1
ATOM 846 C CA . VAL A 1 113 ? -8.103 7.583 16.074 1.00 82.69 113 VAL A CA 1
ATOM 847 C C . VAL A 1 113 ? -9.028 6.549 16.721 1.00 82.69 113 VAL A C 1
ATOM 849 O O . VAL A 1 113 ? -9.042 6.425 17.943 1.00 82.69 113 VAL A O 1
ATOM 852 N N . SER A 1 114 ? -9.783 5.785 15.925 1.00 83.25 114 SER A N 1
ATOM 853 C CA . SER A 1 114 ? -10.588 4.667 16.421 1.00 83.25 114 SER A CA 1
ATOM 854 C C . SER A 1 114 ? -10.831 3.608 15.334 1.00 83.25 114 SER A C 1
ATOM 856 O O . SER A 1 114 ? -10.682 3.906 14.146 1.00 83.25 114 SER A O 1
ATOM 858 N N . PRO A 1 115 ? -11.236 2.382 15.715 1.00 84.38 115 PRO A N 1
ATOM 859 C CA . PRO A 1 115 ? -11.579 1.320 14.767 1.00 84.38 115 PRO A CA 1
ATOM 860 C C . PRO A 1 115 ? -12.728 1.661 13.807 1.00 84.38 115 PRO A C 1
ATOM 862 O O . PRO A 1 115 ? -12.733 1.188 12.676 1.00 84.38 115 PRO A O 1
ATOM 865 N N . GLU A 1 116 ? -13.700 2.463 14.252 1.00 84.00 116 GLU A N 1
ATOM 866 C CA . GLU A 1 116 ? -14.953 2.713 13.522 1.00 84.00 116 GLU A CA 1
ATOM 867 C C . GLU A 1 116 ? -14.806 3.741 12.395 1.00 84.00 116 GLU A C 1
ATOM 869 O O . GLU A 1 116 ? -15.504 3.653 11.389 1.00 84.00 116 GLU A O 1
ATOM 874 N N . VAL A 1 117 ? -13.899 4.710 12.556 1.00 88.19 117 VAL A N 1
ATOM 875 C CA . VAL A 1 117 ? -13.685 5.811 11.595 1.00 88.19 117 VAL A CA 1
ATOM 876 C C . VAL A 1 117 ? -12.239 5.900 11.106 1.00 88.19 117 VAL A C 1
ATOM 878 O O . VAL A 1 117 ? -11.836 6.899 10.512 1.00 88.19 117 VAL A O 1
ATOM 881 N N . GLY A 1 118 ? -11.428 4.883 11.400 1.00 94.56 118 GLY A N 1
ATOM 882 C CA . GLY A 1 118 ? -10.045 4.817 10.955 1.00 94.56 118 GLY A CA 1
ATOM 883 C C . GLY A 1 118 ? -9.950 4.626 9.442 1.00 94.56 118 GLY A C 1
ATOM 884 O O . GLY A 1 118 ? -10.703 3.843 8.862 1.00 94.56 118 GLY A O 1
ATOM 885 N N . PHE A 1 119 ? -9.003 5.323 8.817 1.00 96.75 119 PHE A N 1
ATOM 886 C CA . PHE A 1 119 ? -8.735 5.217 7.387 1.00 96.75 119 PHE A CA 1
ATOM 887 C C . PHE A 1 119 ? -7.298 5.626 7.037 1.00 96.75 119 PHE A C 1
ATOM 889 O O . PHE A 1 119 ? -6.593 6.290 7.809 1.00 96.75 119 PHE A O 1
ATOM 896 N N . LEU A 1 120 ? -6.885 5.261 5.826 1.00 97.94 120 LEU A N 1
ATOM 897 C CA . LEU A 1 120 ? -5.641 5.678 5.193 1.00 97.94 120 LEU A CA 1
ATOM 898 C C . LEU A 1 120 ? -5.948 6.184 3.781 1.00 97.94 120 LEU A C 1
ATOM 900 O O . LEU A 1 120 ? -6.594 5.481 3.014 1.00 97.94 120 LEU A O 1
ATOM 904 N N . MET A 1 121 ? -5.475 7.376 3.423 1.00 98.62 121 MET A N 1
ATOM 905 C CA . MET A 1 121 ? -5.462 7.833 2.031 1.00 98.62 121 MET A CA 1
ATOM 906 C C . MET A 1 121 ? -4.046 7.757 1.490 1.00 98.62 121 MET A C 1
ATOM 908 O O . MET A 1 121 ? -3.115 8.249 2.138 1.00 98.62 121 MET A O 1
ATOM 912 N N . VAL A 1 122 ? -3.895 7.152 0.317 1.00 98.62 122 VAL A N 1
ATOM 913 C CA . VAL A 1 122 ? -2.604 6.952 -0.340 1.00 98.62 122 VAL A CA 1
ATOM 914 C C . VAL A 1 122 ? -2.663 7.378 -1.796 1.00 98.62 122 VAL A C 1
ATOM 916 O O . VAL A 1 122 ? -3.660 7.140 -2.470 1.00 98.62 122 VAL A O 1
ATOM 919 N N . ASP A 1 123 ? -1.572 7.946 -2.293 1.00 98.56 123 ASP A N 1
ATOM 920 C CA . ASP A 1 123 ? -1.315 7.925 -3.730 1.00 98.56 123 ASP A CA 1
ATOM 921 C C . ASP A 1 123 ? -0.655 6.592 -4.064 1.00 98.56 123 ASP A C 1
ATOM 923 O O . ASP A 1 123 ? 0.194 6.108 -3.308 1.00 98.56 123 ASP A O 1
ATOM 927 N N . VAL A 1 124 ? -1.041 5.989 -5.182 1.00 98.44 124 VAL A N 1
ATOM 928 C CA . VAL A 1 124 ? -0.520 4.694 -5.615 1.00 98.44 124 VAL A CA 1
ATOM 929 C C . VAL A 1 124 ? 0.081 4.842 -6.996 1.00 98.44 124 VAL A C 1
ATOM 931 O O . VAL A 1 124 ? -0.567 5.317 -7.916 1.00 98.44 124 VAL A O 1
ATOM 934 N N . THR A 1 125 ? 1.326 4.410 -7.154 1.00 98.56 125 THR A N 1
ATOM 935 C CA . THR A 1 125 ? 1.937 4.194 -8.467 1.00 98.56 125 THR A CA 1
ATOM 936 C C . THR A 1 125 ? 2.182 2.710 -8.644 1.00 98.56 125 THR A C 1
ATOM 938 O O . THR A 1 125 ? 2.898 2.121 -7.838 1.00 98.56 125 THR A O 1
ATOM 941 N N . VAL A 1 126 ? 1.605 2.102 -9.677 1.00 98.25 126 VAL A N 1
ATOM 942 C CA . VAL A 1 126 ? 1.809 0.691 -10.021 1.00 98.25 126 VAL A CA 1
ATOM 943 C C . VAL A 1 126 ? 2.644 0.576 -11.288 1.00 98.25 126 VAL A C 1
ATOM 945 O O . VAL A 1 126 ? 2.391 1.251 -12.280 1.00 98.25 126 VAL A O 1
ATOM 948 N N . TRP A 1 127 ? 3.619 -0.324 -11.256 1.00 97.94 127 TRP A N 1
ATOM 949 C CA . TRP A 1 127 ? 4.359 -0.832 -12.402 1.00 97.94 127 TRP A CA 1
ATOM 950 C C . TRP A 1 127 ? 3.868 -2.253 -12.686 1.00 97.94 127 TRP A C 1
ATOM 952 O O . TRP A 1 127 ? 4.222 -3.176 -11.937 1.00 97.94 127 TRP A O 1
ATOM 962 N N . PRO A 1 128 ? 3.028 -2.440 -13.721 1.00 95.88 128 PRO A N 1
ATOM 963 C CA . PRO A 1 128 ? 2.479 -3.747 -14.040 1.00 95.88 128 PRO A CA 1
ATOM 964 C C . PRO A 1 128 ? 3.578 -4.745 -14.404 1.00 95.88 128 PRO A C 1
ATOM 966 O O . PRO A 1 128 ? 4.538 -4.401 -15.098 1.00 95.88 128 PRO A O 1
ATOM 969 N N . HIS A 1 129 ? 3.428 -5.989 -13.958 1.00 91.88 129 HIS A N 1
ATOM 970 C CA . HIS A 1 129 ? 4.250 -7.081 -14.462 1.00 91.88 129 HIS A CA 1
ATOM 971 C C . HIS A 1 129 ? 3.860 -7.380 -15.914 1.00 91.88 129 HIS A C 1
ATOM 973 O O . HIS A 1 129 ? 2.673 -7.435 -16.239 1.00 91.88 129 HIS A O 1
ATOM 979 N N . ALA A 1 130 ? 4.864 -7.549 -16.776 1.00 69.94 130 ALA A N 1
ATOM 980 C CA . ALA A 1 130 ? 4.679 -7.867 -18.192 1.00 69.94 130 ALA A CA 1
ATOM 981 C C . ALA A 1 130 ? 4.178 -9.301 -18.428 1.00 69.94 130 ALA A C 1
ATOM 983 O O . ALA A 1 130 ? 4.471 -10.189 -17.589 1.00 69.94 130 ALA A O 1
#

Radius of gyration: 14.0 Å; Cα contacts (8 Å, |Δi|>4): 323; chains: 1; bounding box: 37×24×43 Å

Sequence (130 aa):
GMLAATPLPIAEPLLHLDATNSLNLGDQDVRKDRKGDIRFTCGAQQCSLESRSSVLLPRFTEPGATYDTCEFELRHATSHHLPLAVVATGSEICARDRAGNIALLVVQVKSTVSPEVGFLMVDVTVWPHA

Solvent-accessible surface area (backbone atoms only — not comparable to full-atom values): 7260 Å² total; per-residue (Å²): 131,83,77,77,76,81,58,71,75,49,78,39,75,67,48,73,29,24,79,60,24,8,37,25,72,92,77,65,41,72,38,86,40,74,79,43,42,40,24,39,45,50,50,98,89,53,39,30,41,40,30,93,67,2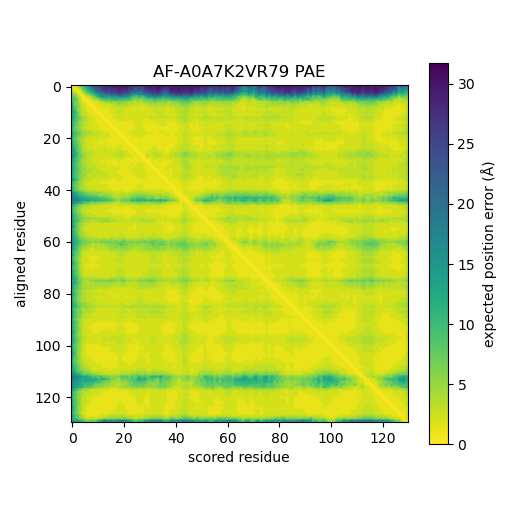1,31,47,41,79,54,91,67,83,82,80,81,47,69,71,52,39,55,60,65,50,73,78,58,76,39,33,60,40,63,46,86,83,53,52,68,68,31,42,29,34,33,34,43,80,82,54,30,37,33,43,36,36,28,68,42,77,41,78,87,44,53,91,77,26,36,39,27,25,31,38,37,30,29,59,53,130

Nearest PDB structures (foldseek):
  6eu8-assembly1_A  TM=5.240E-01  e=2.622E-03  Tannerella forsythia
  8b6a-assembly1_A  TM=5.387E-01  e=3.645E-02  Bacteroides fragilis NCTC 9343
  4gbs-assembly1_A  TM=5.073E-01  e=4.518E-02  Bacteroides fragilis NCTC 9343
  6r2h-assembly2_B  TM=4.565E-01  e=2.659E-01  Prevotella intermedia
  6r2h-assembly1_A  TM=4.510E-01  e=2.961E-01  Prevotella intermedia

Foldseek 3Di:
DDDDDFFDKDKDFFAKAAPQWAAALQVRHIGRHPPHAWHWAADPPFIKIAGPFKFKAWDPDDPDDDPVRLVVVCPPTDDRIGTCVPPDQQIWMWMAGPQGKIKIWGWHDFDRPHNVPGMTITIMMIRGDD

Mean predicted aligned error: 3.62 Å

Secondary structure (DSSP, 8-state):
-PPPPPPPPEEEEEEEEESS-EEETTTTEEESSS-SSEEEEE-SS-EEEEESS-EEEE--S-S---HHHHHHHGGG----EEEGGG--TT-EEEEE-TT--EEEEEEEEEE-S-TTT-EEEEEEEEE---